Protein AF-A0A831QL83-F1 (afdb_monomer)

Sequence (61 aa):
MIEELMKRVIFHNTVSDYLLSLSILIAGLIFARVLERIIIKRLKVWAARTSTTLDDFFLQV

Mean predicted aligned error: 9.18 Å

Solvent-accessible surface area (backbone atoms only — not comparable to full-atom values): 3468 Å² total; per-residue (Å²): 110,71,70,57,52,36,64,38,71,55,94,93,36,33,47,49,54,54,51,50,53,50,51,52,52,52,50,50,55,52,48,51,55,50,49,52,56,51,50,53,54,50,52,53,56,49,51,62,58,42,55,63,52,48,52,64,62,67,67,77,115

Foldseek 3Di:
DVVVQQQDDDPNDGVVVVVVVVVVVVVVVVVVVVVVVVVVVVVVVVVVVVVVVVVVVVVPD

pLDDT: mean 86.26, std 15.11, range [50.31, 98.56]

Structure (mmCIF, N/CA/C/O backbone):
data_AF-A0A831QL83-F1
#
_entry.id   AF-A0A831QL83-F1
#
loop_
_atom_site.group_PDB
_atom_site.id
_atom_site.type_symbol
_atom_site.label_atom_id
_atom_site.label_alt_id
_atom_site.label_comp_id
_atom_site.label_asym_id
_atom_site.label_entity_id
_atom_site.label_seq_id
_atom_site.pdbx_PDB_ins_code
_atom_site.Cartn_x
_atom_site.Cartn_y
_atom_site.Cartn_z
_atom_site.occupancy
_atom_site.B_iso_or_equiv
_atom_site.auth_seq_id
_atom_site.auth_comp_id
_atom_site.auth_as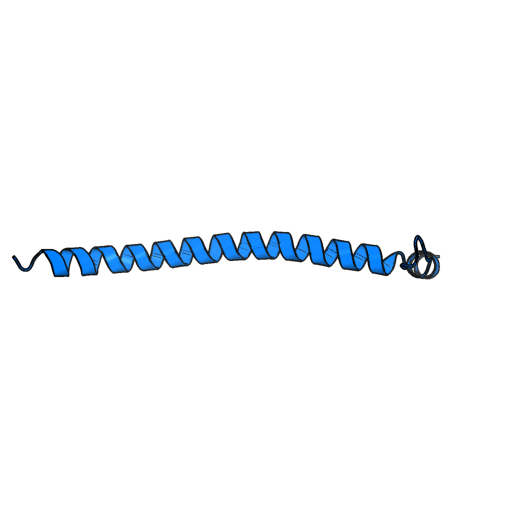ym_id
_atom_site.auth_atom_id
_atom_site.pdbx_PDB_model_num
ATOM 1 N N . MET A 1 1 ? 12.581 13.084 -21.010 1.00 80.88 1 MET A N 1
ATOM 2 C CA . MET A 1 1 ? 13.517 12.739 -19.914 1.00 80.88 1 MET A CA 1
ATOM 3 C C . MET A 1 1 ? 12.908 11.795 -18.873 1.00 80.88 1 MET A C 1
ATOM 5 O O . MET A 1 1 ? 13.245 10.622 -18.901 1.00 80.88 1 MET A O 1
ATOM 9 N N . ILE A 1 2 ? 12.013 12.235 -17.969 1.00 88.62 2 ILE A N 1
ATOM 10 C CA . ILE A 1 2 ? 11.462 11.344 -16.913 1.00 88.62 2 ILE A CA 1
ATOM 11 C C . ILE A 1 2 ? 10.564 10.247 -17.499 1.00 88.62 2 ILE A C 1
ATOM 13 O O . ILE A 1 2 ? 10.697 9.084 -17.132 1.00 88.62 2 ILE A O 1
ATOM 17 N N . GLU A 1 3 ? 9.692 10.589 -18.450 1.00 89.38 3 GLU A N 1
ATOM 18 C CA . GLU A 1 3 ? 8.824 9.596 -19.099 1.00 89.38 3 GLU A CA 1
ATOM 19 C C . GLU A 1 3 ? 9.609 8.513 -19.849 1.00 89.38 3 GLU A C 1
ATOM 21 O O . GLU A 1 3 ? 9.228 7.345 -19.842 1.00 89.38 3 GLU A O 1
ATOM 26 N N . GLU A 1 4 ? 10.726 8.889 -20.470 1.00 90.69 4 GLU A N 1
ATOM 27 C CA . GLU A 1 4 ? 11.620 7.952 -21.160 1.00 90.69 4 GLU A CA 1
ATOM 28 C C . GLU A 1 4 ? 12.314 7.025 -20.160 1.00 90.69 4 GLU A C 1
ATOM 30 O O . GLU A 1 4 ? 12.472 5.836 -20.426 1.00 90.69 4 GLU A O 1
ATOM 35 N N . LEU A 1 5 ? 12.676 7.548 -18.984 1.00 92.75 5 LEU A N 1
ATOM 36 C CA . LEU A 1 5 ? 13.260 6.760 -17.905 1.00 92.75 5 LEU A CA 1
ATOM 37 C C . LEU A 1 5 ? 12.247 5.763 -17.329 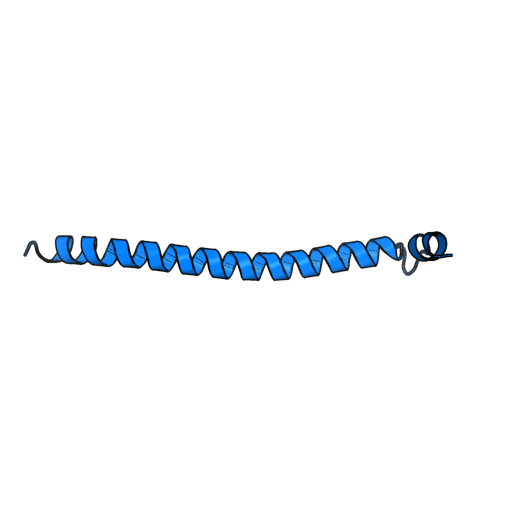1.00 92.75 5 LEU A C 1
ATOM 39 O O . LEU A 1 5 ? 12.607 4.613 -17.108 1.00 92.75 5 LEU A O 1
ATOM 43 N N . MET A 1 6 ? 10.984 6.161 -17.149 1.00 92.38 6 MET A N 1
ATOM 44 C CA . MET A 1 6 ? 9.913 5.268 -16.682 1.00 92.38 6 MET A CA 1
ATOM 45 C C . MET A 1 6 ? 9.635 4.124 -17.658 1.00 92.38 6 MET A C 1
ATOM 47 O O . MET A 1 6 ? 9.483 2.985 -17.227 1.00 92.38 6 MET A O 1
ATOM 51 N N . LYS A 1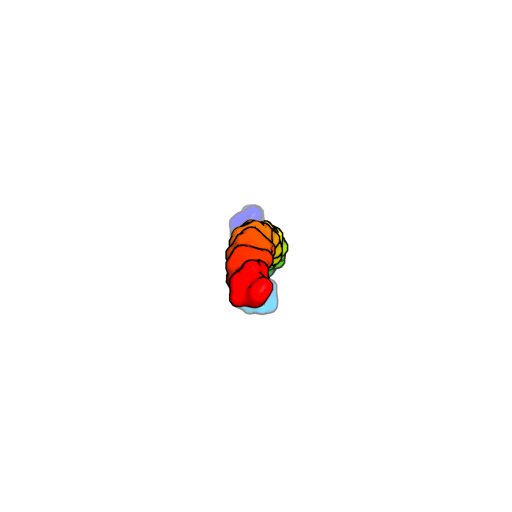 7 ? 9.646 4.407 -18.966 1.00 93.56 7 LYS A N 1
ATOM 52 C CA . LYS A 1 7 ? 9.425 3.415 -20.032 1.00 93.56 7 LYS A CA 1
ATOM 53 C C . LYS A 1 7 ? 10.651 2.545 -20.328 1.00 93.56 7 LYS A C 1
ATOM 55 O O . LYS A 1 7 ? 10.546 1.591 -21.097 1.00 93.56 7 LYS A O 1
ATOM 60 N N . ARG A 1 8 ? 11.818 2.856 -19.752 1.00 95.00 8 ARG A N 1
ATOM 61 C CA . ARG A 1 8 ? 13.047 2.097 -19.992 1.00 95.00 8 ARG A CA 1
ATOM 62 C C . ARG A 1 8 ? 12.886 0.668 -19.481 1.00 95.00 8 ARG A C 1
ATOM 64 O O . ARG A 1 8 ? 12.605 0.459 -18.304 1.00 95.00 8 ARG A O 1
ATOM 71 N N . VAL A 1 9 ? 13.109 -0.300 -20.365 1.00 95.69 9 VAL A N 1
ATOM 72 C CA . VAL A 1 9 ? 13.046 -1.725 -20.029 1.00 95.69 9 VAL A CA 1
ATOM 73 C C . VAL A 1 9 ? 14.399 -2.186 -19.498 1.00 95.69 9 VAL A C 1
ATOM 75 O O . VAL A 1 9 ? 15.430 -2.019 -20.151 1.00 95.69 9 VAL A O 1
ATOM 78 N N . ILE A 1 10 ? 14.390 -2.776 -18.310 1.00 95.38 10 ILE A N 1
ATOM 79 C CA . ILE A 1 10 ? 15.533 -3.420 -17.666 1.00 95.38 10 ILE A CA 1
ATOM 80 C C . ILE A 1 10 ? 15.047 -4.800 -17.223 1.00 95.38 10 ILE A C 1
ATOM 82 O O . ILE A 1 10 ? 14.004 -4.900 -16.591 1.00 95.38 10 ILE A O 1
ATOM 86 N N . PHE A 1 11 ? 15.756 -5.871 -17.594 1.00 94.38 11 PHE A N 1
ATOM 87 C CA . PHE A 1 11 ? 15.355 -7.253 -17.277 1.00 94.38 11 PHE A CA 1
ATOM 88 C C . PHE A 1 11 ? 13.858 -7.534 -17.538 1.00 94.38 11 PHE A C 1
ATOM 90 O O . PHE A 1 11 ? 13.143 -8.032 -16.671 1.00 94.38 11 PHE A O 1
ATOM 97 N N . HIS A 1 12 ? 13.394 -7.210 -18.751 1.00 95.81 12 HIS A N 1
ATOM 98 C CA . HIS A 1 12 ? 12.017 -7.432 -19.225 1.00 95.81 12 HIS A CA 1
ATOM 99 C C . HIS A 1 12 ? 10.906 -6.660 -18.495 1.00 95.81 12 HIS A C 1
ATOM 101 O O . HIS A 1 12 ? 9.738 -6.893 -18.780 1.00 95.81 12 HIS A O 1
ATOM 107 N N . ASN A 1 13 ? 11.237 -5.720 -17.609 1.00 96.38 13 ASN A N 1
ATOM 108 C CA . ASN A 1 13 ? 10.257 -4.882 -16.920 1.00 96.38 13 ASN A CA 1
ATOM 109 C C . ASN A 1 13 ? 10.600 -3.405 -17.109 1.00 96.38 13 ASN A C 1
ATOM 111 O O . ASN A 1 13 ? 11.771 -3.039 -17.241 1.00 96.38 13 ASN A O 1
ATOM 115 N N . THR A 1 14 ? 9.588 -2.544 -17.131 1.00 97.44 14 THR A N 1
ATOM 116 C CA . THR A 1 14 ? 9.813 -1.096 -17.150 1.00 97.44 14 THR A CA 1
ATOM 117 C C . THR A 1 14 ? 10.251 -0.612 -15.768 1.00 97.44 14 THR A C 1
ATOM 119 O O . THR A 1 14 ? 9.947 -1.233 -14.748 1.00 97.44 14 THR A O 1
ATOM 122 N N . VAL A 1 15 ? 1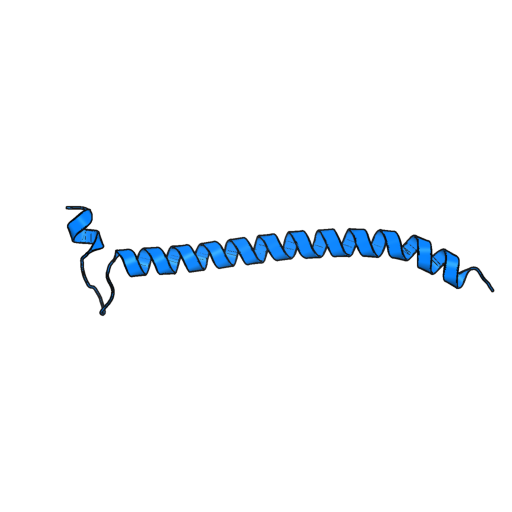0.951 0.523 -15.694 1.00 96.69 15 VAL A N 1
ATOM 123 C CA . VAL A 1 15 ? 11.293 1.131 -14.394 1.00 96.69 15 VAL A CA 1
ATOM 124 C C . VAL A 1 15 ? 10.028 1.418 -13.576 1.00 96.69 15 VAL A C 1
ATOM 126 O O . VAL A 1 15 ? 10.036 1.244 -12.357 1.00 96.69 15 VAL A O 1
ATOM 129 N N . SER A 1 16 ? 8.921 1.785 -14.232 1.00 96.50 16 SER A N 1
ATOM 130 C CA . SER A 1 16 ? 7.628 1.939 -13.561 1.00 96.50 16 SER A CA 1
ATOM 131 C C . SER A 1 16 ? 7.100 0.643 -12.937 1.00 96.50 16 SER A C 1
ATOM 133 O O . SER A 1 16 ? 6.538 0.708 -11.846 1.00 96.50 16 SER A O 1
ATOM 135 N N . ASP A 1 17 ? 7.326 -0.524 -13.548 1.00 97.44 17 ASP A N 1
ATOM 136 C CA . ASP A 1 17 ? 6.878 -1.813 -12.993 1.00 97.44 17 ASP A CA 1
ATOM 137 C C . ASP A 1 17 ? 7.629 -2.156 -11.698 1.00 97.44 17 ASP A C 1
ATOM 139 O O . ASP A 1 17 ? 7.045 -2.616 -10.711 1.00 97.44 17 ASP A O 1
ATOM 143 N N . TYR A 1 18 ? 8.931 -1.862 -11.655 1.00 97.06 18 TYR A N 1
ATOM 144 C CA . TYR A 1 18 ? 9.729 -2.015 -10.438 1.00 97.06 18 TYR A CA 1
ATOM 145 C C . TYR A 1 18 ? 9.269 -1.078 -9.320 1.00 97.06 18 TYR A C 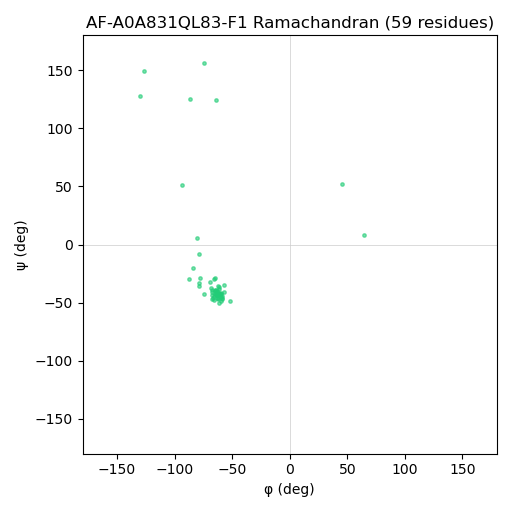1
ATOM 147 O O . TYR A 1 18 ? 9.155 -1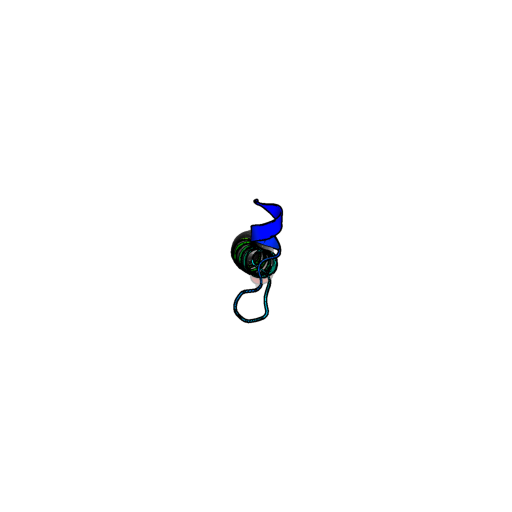.501 -8.171 1.00 97.06 18 TYR A O 1
ATOM 155 N N . LEU A 1 19 ? 8.957 0.179 -9.642 1.00 96.81 19 LEU A N 1
ATOM 156 C CA . LEU A 1 19 ? 8.416 1.110 -8.653 1.00 96.81 19 LEU A CA 1
ATOM 157 C C . LEU A 1 19 ? 7.042 0.662 -8.152 1.00 96.81 19 LEU A C 1
ATOM 159 O O . LEU A 1 19 ? 6.809 0.677 -6.947 1.00 96.81 19 LEU A O 1
ATOM 163 N N . LEU A 1 20 ? 6.166 0.197 -9.045 1.00 97.81 20 LEU A N 1
ATOM 164 C CA . LEU A 1 20 ? 4.842 -0.299 -8.678 1.00 97.81 20 LEU A CA 1
ATOM 165 C C . LEU A 1 20 ? 4.934 -1.521 -7.756 1.00 97.81 20 LEU A C 1
ATOM 167 O O . LEU A 1 20 ? 4.275 -1.557 -6.717 1.00 97.81 20 LEU A O 1
ATOM 171 N N . SER A 1 21 ? 5.775 -2.502 -8.093 1.00 97.94 21 SER A N 1
ATOM 172 C CA . SER A 1 21 ? 5.977 -3.689 -7.251 1.00 97.94 21 SER A CA 1
ATOM 173 C C . SER A 1 21 ? 6.546 -3.335 -5.873 1.00 97.94 21 SER A C 1
ATOM 175 O O . SER A 1 21 ? 6.059 -3.845 -4.861 1.00 97.94 21 SER A O 1
ATOM 177 N N . LEU A 1 22 ? 7.502 -2.402 -5.803 1.00 97.94 22 LEU A N 1
ATOM 178 C CA . LEU A 1 22 ? 8.036 -1.898 -4.539 1.00 97.94 22 LEU A CA 1
ATOM 179 C C . LEU A 1 22 ? 6.958 -1.181 -3.712 1.00 97.94 22 LEU A C 1
ATOM 181 O O . LEU A 1 22 ? 6.847 -1.418 -2.509 1.00 97.94 22 LEU A O 1
ATOM 185 N N . SER A 1 23 ? 6.129 -0.346 -4.344 1.00 98.25 23 SER A N 1
ATOM 186 C CA . SER A 1 23 ? 5.003 0.320 -3.684 1.00 98.25 23 SER A CA 1
ATOM 187 C C . SER A 1 23 ? 3.995 -0.680 -3.121 1.00 98.25 23 SER A C 1
ATOM 189 O O . SER A 1 23 ? 3.557 -0.515 -1.983 1.00 98.25 23 SER A O 1
ATOM 191 N N . ILE A 1 24 ? 3.659 -1.734 -3.870 1.00 98.56 24 ILE A N 1
ATOM 192 C CA . ILE A 1 24 ? 2.759 -2.802 -3.410 1.00 98.56 24 ILE A CA 1
ATOM 193 C C . ILE A 1 24 ? 3.368 -3.545 -2.217 1.00 98.56 24 ILE A C 1
ATOM 195 O O . ILE A 1 24 ? 2.674 -3.782 -1.229 1.00 98.56 24 ILE A O 1
ATOM 199 N N . LEU A 1 25 ? 4.664 -3.869 -2.266 1.00 98.38 25 LEU A N 1
ATOM 200 C CA . LEU A 1 25 ? 5.363 -4.527 -1.162 1.00 98.38 25 LEU A CA 1
ATOM 201 C C . LEU A 1 25 ? 5.318 -3.678 0.116 1.00 98.38 25 LEU A C 1
ATOM 203 O O . LEU A 1 25 ? 4.943 -4.169 1.182 1.00 98.38 25 LEU A O 1
ATOM 207 N N . ILE A 1 26 ? 5.653 -2.390 0.007 1.00 98.50 26 ILE A N 1
ATOM 208 C CA . ILE A 1 26 ? 5.616 -1.450 1.133 1.00 98.50 26 ILE A CA 1
ATOM 209 C C . ILE A 1 26 ? 4.186 -1.315 1.669 1.00 98.50 26 ILE A C 1
ATOM 211 O O . ILE A 1 26 ? 3.976 -1.399 2.881 1.00 98.50 26 ILE A O 1
ATOM 215 N N . ALA A 1 27 ? 3.196 -1.159 0.788 1.00 98.44 27 ALA A N 1
ATOM 216 C CA . ALA A 1 27 ? 1.792 -1.077 1.174 1.00 98.44 27 ALA A CA 1
ATOM 217 C C . ALA A 1 27 ? 1.332 -2.344 1.911 1.00 98.44 27 ALA A C 1
ATOM 219 O O . ALA A 1 27 ? 0.669 -2.237 2.940 1.00 98.44 27 ALA A O 1
ATOM 220 N N . GLY A 1 28 ? 1.738 -3.531 1.450 1.00 98.31 28 GLY A N 1
ATOM 221 C CA . GLY A 1 28 ? 1.457 -4.805 2.112 1.00 98.31 28 GLY A CA 1
ATOM 222 C C . GLY A 1 28 ? 2.063 -4.896 3.515 1.00 98.31 28 GLY A C 1
ATOM 223 O O . GLY A 1 28 ? 1.382 -5.305 4.455 1.00 98.31 28 GLY A O 1
ATOM 224 N N . LEU A 1 29 ? 3.310 -4.447 3.694 1.00 98.06 29 LEU A N 1
ATOM 225 C CA . LEU A 1 29 ? 3.963 -4.402 5.009 1.00 98.06 29 LEU A CA 1
ATOM 226 C C . LEU A 1 29 ? 3.257 -3.441 5.974 1.00 98.06 29 LEU A C 1
ATOM 228 O O . LEU A 1 29 ? 3.042 -3.776 7.142 1.00 98.06 29 LEU A O 1
ATOM 232 N N . ILE A 1 30 ? 2.874 -2.256 5.491 1.00 98.06 30 ILE A N 1
ATOM 233 C CA . ILE A 1 30 ? 2.106 -1.281 6.276 1.00 98.06 30 ILE A CA 1
ATOM 234 C C . ILE A 1 30 ? 0.743 -1.871 6.642 1.00 98.06 30 ILE A C 1
ATOM 236 O O . ILE A 1 30 ? 0.335 -1.818 7.802 1.00 98.06 30 ILE A O 1
ATOM 240 N N . PHE A 1 31 ? 0.056 -2.479 5.677 1.00 98.00 31 PHE A N 1
ATOM 241 C CA . PHE A 1 31 ? -1.245 -3.101 5.878 1.00 98.00 31 PHE A CA 1
ATOM 242 C C . PHE A 1 31 ? -1.192 -4.212 6.932 1.00 98.00 31 PHE A C 1
ATOM 244 O O . PHE A 1 31 ? -2.014 -4.219 7.846 1.00 98.00 31 PHE A O 1
ATOM 251 N N . ALA A 1 32 ? -0.187 -5.091 6.882 1.00 97.31 32 ALA A N 1
ATOM 252 C CA . ALA A 1 32 ? 0.004 -6.143 7.878 1.00 97.31 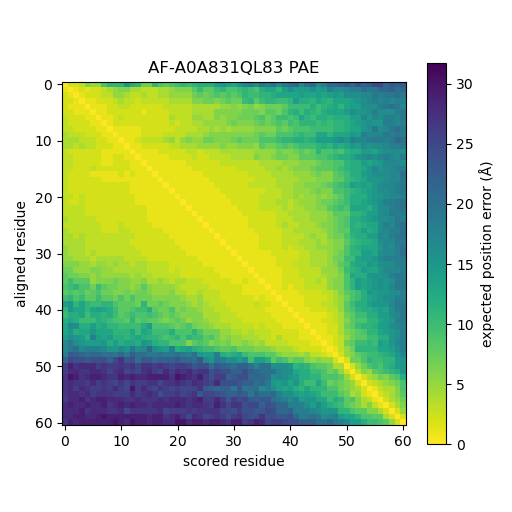32 ALA A CA 1
ATOM 253 C C . ALA A 1 32 ? 0.170 -5.575 9.301 1.00 97.31 32 ALA A C 1
ATOM 255 O O . ALA A 1 32 ? -0.478 -6.043 10.237 1.00 97.31 32 ALA A O 1
ATOM 256 N N . ARG A 1 33 ? 0.967 -4.510 9.460 1.00 96.50 33 ARG A N 1
ATOM 257 C CA . ARG A 1 33 ? 1.165 -3.807 10.745 1.00 96.50 33 ARG A CA 1
ATOM 258 C C . ARG A 1 33 ? -0.122 -3.161 11.259 1.00 96.50 33 ARG A C 1
ATOM 260 O O . ARG A 1 33 ? -0.399 -3.169 12.460 1.00 96.50 33 ARG A O 1
ATOM 267 N N . VAL A 1 34 ? -0.920 -2.592 10.357 1.00 96.62 34 VAL A N 1
ATOM 268 C CA . VAL A 1 34 ? -2.223 -2.007 10.698 1.00 96.62 34 VAL A CA 1
ATOM 269 C C . VAL A 1 34 ? -3.192 -3.097 11.150 1.00 96.62 34 VAL A C 1
ATOM 271 O O . VAL A 1 34 ? -3.835 -2.939 12.190 1.00 96.62 34 VAL A O 1
ATOM 274 N N . LEU A 1 35 ? -3.263 -4.214 10.422 1.00 96.12 35 LEU A N 1
ATOM 275 C CA . LEU A 1 35 ? -4.097 -5.354 10.791 1.00 96.12 35 LEU A CA 1
ATOM 276 C C . LEU A 1 35 ? -3.723 -5.914 12.161 1.00 96.12 35 LEU A C 1
ATOM 278 O O . LEU A 1 35 ? -4.612 -6.085 12.991 1.00 96.12 35 LEU A O 1
ATOM 282 N N . GLU A 1 36 ? -2.435 -6.126 12.435 1.00 95.31 36 GLU A N 1
ATOM 283 C CA . GLU A 1 36 ? -1.946 -6.580 13.741 1.00 95.31 36 GLU A CA 1
ATOM 284 C C . GLU A 1 36 ? -2.479 -5.687 14.873 1.00 95.31 36 GLU A C 1
ATOM 286 O O . GLU A 1 36 ? -3.076 -6.163 15.843 1.00 95.31 36 GLU A O 1
ATOM 291 N N . ARG A 1 37 ? -2.361 -4.364 14.714 1.00 93.50 37 ARG A N 1
ATOM 292 C CA . ARG A 1 37 ? -2.828 -3.399 15.715 1.00 93.50 37 ARG A CA 1
ATOM 293 C C . ARG A 1 37 ? -4.347 -3.425 15.899 1.00 93.50 37 ARG A C 1
ATOM 295 O O . ARG A 1 37 ? -4.828 -3.300 17.029 1.00 93.50 37 ARG A O 1
ATOM 302 N N . ILE A 1 38 ? -5.105 -3.576 14.813 1.00 94.25 38 ILE A N 1
ATOM 303 C CA . ILE A 1 38 ? -6.571 -3.666 14.858 1.00 94.25 38 ILE A CA 1
ATOM 304 C C . ILE A 1 38 ? -7.005 -4.961 15.549 1.00 94.25 38 ILE A C 1
ATOM 306 O O . ILE A 1 38 ? -7.856 -4.910 16.440 1.00 94.25 38 ILE A O 1
ATOM 310 N N . ILE A 1 39 ? -6.407 -6.095 15.178 1.00 94.31 39 ILE A N 1
ATOM 311 C CA . ILE A 1 39 ? -6.719 -7.415 15.734 1.00 94.31 39 ILE A CA 1
ATOM 312 C C . ILE A 1 39 ? -6.435 -7.425 17.237 1.00 94.31 39 ILE A C 1
ATOM 314 O O . ILE A 1 39 ? -7.334 -7.739 18.013 1.00 94.31 39 ILE A O 1
ATOM 318 N N . ILE A 1 40 ? -5.252 -6.981 17.677 1.00 91.62 40 ILE A N 1
ATOM 319 C CA . ILE A 1 40 ? 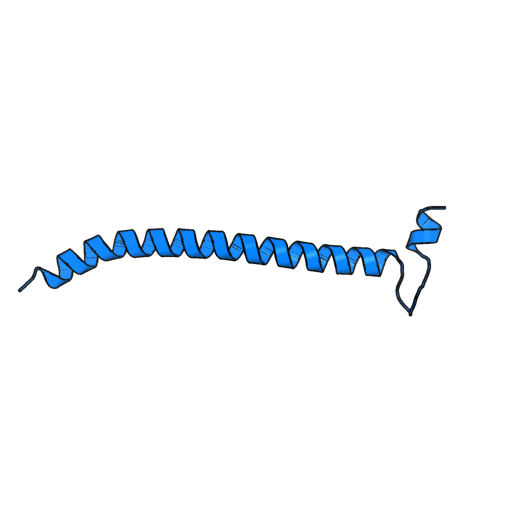-4.909 -6.928 19.109 1.00 91.62 40 ILE A CA 1
ATOM 320 C C . ILE A 1 40 ? -5.888 -6.032 19.878 1.00 91.62 40 ILE A C 1
ATOM 322 O O . ILE A 1 40 ? -6.338 -6.395 20.967 1.00 91.62 40 ILE A O 1
ATOM 326 N N . LYS A 1 41 ? -6.262 -4.869 19.326 1.00 89.25 41 LYS A N 1
ATOM 327 C CA . LYS A 1 41 ? -7.236 -3.975 19.972 1.00 89.25 41 LYS A CA 1
ATOM 328 C C . LYS A 1 41 ? -8.606 -4.645 20.109 1.00 89.25 41 LYS A C 1
ATOM 330 O O . LYS A 1 41 ? -9.227 -4.536 21.163 1.00 89.25 41 LYS A O 1
ATOM 335 N N . ARG A 1 42 ? -9.073 -5.344 19.070 1.00 87.88 42 ARG A N 1
ATOM 336 C CA . ARG A 1 42 ? -10.351 -6.074 19.084 1.00 87.88 42 ARG A CA 1
ATOM 337 C C . ARG A 1 42 ? -10.329 -7.230 20.081 1.00 87.88 42 ARG A C 1
ATOM 339 O O . ARG A 1 42 ? -11.263 -7.341 20.867 1.00 87.88 42 ARG A O 1
ATOM 346 N N . LEU A 1 43 ? -9.246 -8.007 20.114 1.00 89.19 43 LEU A N 1
ATOM 347 C CA . LEU A 1 43 ? -9.067 -9.105 21.065 1.00 89.19 43 LEU A CA 1
ATOM 348 C C . LEU A 1 43 ? -9.073 -8.613 22.515 1.00 89.19 43 LEU A C 1
ATOM 350 O O . LEU A 1 43 ? -9.759 -9.199 23.343 1.00 89.19 43 LEU A O 1
ATOM 354 N N . LYS A 1 44 ? -8.396 -7.497 22.824 1.00 83.69 44 LYS A N 1
ATOM 355 C CA . LYS A 1 44 ? -8.446 -6.889 24.167 1.00 83.69 44 LYS A CA 1
ATOM 356 C C . LYS A 1 44 ? -9.862 -6.471 24.568 1.00 83.69 44 LYS A C 1
ATOM 358 O O . LYS A 1 44 ? -10.268 -6.705 25.700 1.00 83.69 44 LYS A O 1
ATOM 363 N N . VAL A 1 45 ? -10.619 -5.872 23.645 1.00 86.25 45 VAL A N 1
ATOM 364 C CA . VAL A 1 45 ? -12.016 -5.477 23.899 1.00 86.25 45 VAL A CA 1
ATOM 365 C C . VAL A 1 45 ? -12.907 -6.699 24.130 1.00 86.25 45 VAL A C 1
ATOM 367 O O . VAL A 1 45 ? -13.771 -6.657 25.001 1.00 86.25 45 VAL A O 1
ATOM 370 N N . TRP A 1 46 ? -12.711 -7.783 23.378 1.00 83.19 46 TRP A N 1
ATOM 371 C CA . TRP A 1 46 ? -13.438 -9.034 23.601 1.00 83.19 46 TRP A CA 1
ATOM 372 C C . TRP A 1 46 ? -13.083 -9.669 24.941 1.00 83.19 46 TRP A C 1
ATOM 374 O O . TRP A 1 46 ? -13.988 -9.949 25.715 1.00 83.19 46 TRP A O 1
ATOM 384 N N . ALA A 1 47 ? -11.795 -9.783 25.268 1.00 79.94 47 ALA A N 1
ATOM 385 C CA . ALA A 1 47 ? -11.349 -10.324 26.549 1.00 79.94 47 ALA A CA 1
ATOM 386 C C . ALA A 1 47 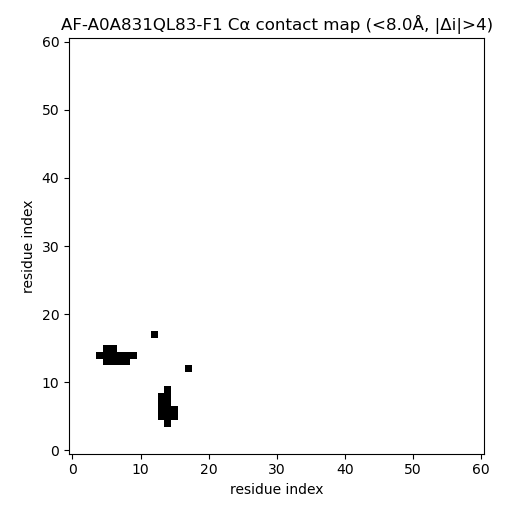? -11.934 -9.554 27.749 1.00 79.94 47 ALA A C 1
ATOM 388 O O . ALA A 1 47 ? -12.390 -10.171 28.707 1.00 79.94 47 ALA A O 1
ATOM 389 N N . ALA A 1 48 ? -12.004 -8.219 27.671 1.00 77.88 48 ALA A N 1
ATOM 390 C CA . ALA A 1 48 ? -12.604 -7.388 28.718 1.00 77.88 48 ALA A CA 1
ATOM 391 C C . ALA A 1 48 ? -14.122 -7.601 28.889 1.00 77.88 48 ALA A C 1
ATOM 393 O O . ALA A 1 48 ? -14.644 -7.436 29.987 1.00 77.88 48 ALA A O 1
ATOM 394 N N . ARG A 1 49 ? -14.843 -7.972 27.821 1.00 71.44 49 ARG A N 1
ATOM 395 C CA . ARG A 1 49 ? -16.264 -8.364 27.907 1.00 71.44 49 ARG A CA 1
ATOM 396 C C . ARG A 1 49 ? -16.442 -9.785 28.442 1.00 71.44 49 ARG A C 1
ATOM 398 O O . ARG A 1 49 ? -17.474 -10.099 29.028 1.00 71.44 49 ARG A O 1
ATOM 405 N N . THR A 1 50 ? -15.456 -10.645 28.212 1.00 63.91 50 THR A N 1
ATOM 406 C CA . THR A 1 50 ? -15.494 -12.042 28.640 1.00 63.91 50 THR A CA 1
ATOM 407 C C . THR A 1 50 ? -15.161 -12.203 30.123 1.00 63.91 50 THR A C 1
ATOM 409 O O . THR A 1 50 ? -15.767 -13.052 30.758 1.00 63.91 50 THR A O 1
ATOM 412 N N . SER A 1 51 ? -14.286 -11.381 30.724 1.00 56.97 51 SER A N 1
ATOM 413 C CA . SER A 1 51 ? -14.007 -11.497 32.170 1.00 56.97 51 SER A CA 1
ATOM 414 C C . SER A 1 51 ? -15.255 -11.257 33.026 1.00 56.97 51 SER A C 1
ATOM 416 O O . SER A 1 51 ? -15.486 -11.982 33.980 1.00 56.97 51 SER A O 1
ATOM 418 N N . THR A 1 52 ? -16.104 -10.302 32.638 1.00 58.16 52 THR A N 1
ATOM 419 C CA . THR A 1 52 ? -17.373 -10.018 33.328 1.00 58.16 52 THR A CA 1
ATOM 420 C C . THR A 1 52 ? -18.401 -11.136 33.156 1.00 58.16 52 THR A C 1
ATOM 422 O O . THR A 1 52 ? -19.170 -11.388 34.066 1.00 58.16 52 THR A O 1
ATOM 425 N N . THR A 1 53 ? -18.408 -11.840 32.021 1.00 58.66 53 THR A N 1
ATOM 426 C CA . THR A 1 53 ? -19.365 -12.937 31.776 1.00 58.66 53 THR A CA 1
ATOM 427 C C . THR A 1 53 ? -18.886 -14.294 32.285 1.00 58.66 53 THR A C 1
ATOM 429 O O . THR A 1 53 ? -19.718 -15.118 32.645 1.00 58.66 53 THR A O 1
ATOM 432 N N . LEU A 1 54 ? -17.573 -14.548 32.327 1.00 59.41 54 LEU A N 1
ATOM 433 C CA . LEU A 1 54 ? -17.026 -15.775 32.908 1.00 59.41 54 LEU A CA 1
ATOM 434 C C . LEU A 1 54 ? -17.100 -15.750 34.436 1.00 59.41 54 LEU A C 1
ATOM 436 O O . LEU A 1 54 ? -17.511 -16.757 35.001 1.00 59.41 54 LEU A O 1
ATOM 440 N N . ASP A 1 55 ? -16.785 -14.628 35.094 1.00 54.94 55 ASP A N 1
ATOM 441 C CA . ASP A 1 55 ? -16.953 -14.516 36.552 1.00 54.94 55 ASP A CA 1
ATOM 442 C C . ASP A 1 55 ? -18.419 -14.761 36.955 1.00 54.94 55 ASP A C 1
ATOM 444 O O . ASP A 1 55 ? -18.682 -15.590 37.824 1.00 54.94 55 ASP A O 1
ATOM 448 N N . ASP A 1 56 ? -19.383 -14.152 36.253 1.00 59.94 56 ASP A N 1
ATOM 449 C CA . ASP A 1 56 ? -20.820 -14.364 36.497 1.00 59.94 56 ASP A CA 1
ATOM 450 C C . ASP A 1 56 ? -21.280 -15.810 36.206 1.00 59.94 56 ASP A C 1
ATOM 452 O O . ASP A 1 56 ? -22.229 -16.296 36.823 1.00 59.94 56 ASP A O 1
ATOM 456 N N . PHE A 1 57 ? -20.615 -16.519 35.284 1.00 62.47 57 PHE A N 1
ATOM 457 C CA . PHE A 1 57 ? -20.914 -17.919 34.956 1.00 62.47 57 PHE A CA 1
ATOM 458 C C . PHE A 1 57 ? -20.333 -18.906 35.981 1.00 62.47 57 PHE A C 1
ATOM 460 O O . PHE A 1 57 ? -20.963 -19.917 36.284 1.00 62.47 57 PHE A O 1
ATOM 467 N N . PHE A 1 58 ? -19.149 -18.626 36.535 1.00 60.50 58 PHE A N 1
ATOM 468 C CA . PHE A 1 58 ? -18.499 -19.484 37.534 1.00 60.50 58 PHE A CA 1
ATOM 469 C C . PHE A 1 58 ? -18.985 -19.233 38.972 1.00 60.50 58 PHE A C 1
ATOM 471 O O . PHE A 1 58 ? -18.843 -20.122 39.808 1.00 60.50 58 PHE A O 1
ATOM 478 N N . LEU A 1 59 ? -19.589 -18.075 39.265 1.00 58.97 59 LEU A N 1
ATOM 479 C CA . LEU A 1 59 ? -20.141 -17.736 40.586 1.00 58.97 59 LEU A CA 1
ATOM 480 C C . LEU A 1 59 ? -21.534 -18.342 40.881 1.00 58.97 59 LEU A C 1
ATOM 482 O O . LEU A 1 59 ? -22.106 -18.055 41.929 1.00 58.97 59 LEU A O 1
ATOM 486 N N . GLN A 1 60 ? -22.081 -19.200 40.010 1.00 52.12 60 GLN A N 1
ATOM 487 C CA . GLN A 1 60 ? -23.275 -20.016 40.302 1.00 52.12 60 GLN A CA 1
ATOM 488 C C . GLN A 1 60 ? -22.921 -21.416 40.845 1.00 52.12 60 GLN A C 1
ATOM 490 O O . GLN A 1 60 ? -23.421 -22.425 40.344 1.00 52.12 60 GLN A O 1
ATOM 495 N N . VAL A 1 61 ? -22.073 -21.482 41.878 1.00 50.31 61 VAL A N 1
ATOM 496 C CA . VAL A 1 61 ? -21.872 -22.693 42.700 1.00 50.31 61 VAL A CA 1
ATOM 497 C C . VAL A 1 61 ? -22.084 -22.364 44.168 1.00 50.31 61 VAL A C 1
ATOM 499 O O . VAL A 1 61 ? -21.485 -21.371 44.634 1.00 50.31 61 VAL A O 1
#

Radius of gyration: 24.5 Å; Cα contacts (8 Å, |Δi|>4): 13; chains: 1; bounding box: 39×35×64 Å

Secondary structure (DSSP, 8-state):
-HHHHHH-EETTEEHHHHHHHHHHHHHHHHHHHHHHHHHHHHHHHHHHHHHHHHHHHHT--